Protein AF-A0A0E3LRS1-F1 (afdb_monomer_lite)

Foldseek 3Di:
DPPDDPVVVVVCVVVVHDDDDDDDPDDDVVPDDDDDDDVVLLVQLVVCVVVVDDLVVNLVVSVVVDVDHSSVSSVSSVVVVPD

Secondary structure (DSSP, 8-state):
---S-HHHHHHHHHTTPPP---S-S---TTTS---PPPHHHHHHHHHHHHTT--HHHHHHHHHHHSS--HHHHHHHHHHTT--

Radius of gyration: 14.9 Å; chains: 1; bounding box: 35×33×31 Å

Sequence (83 aa):
MATVSKSIEMFLQMQRVQLIEGDVWGHRKDINEYYAIPSSVIEKIKEMKNEGKAAEEIEKKIARESKLNPGMVAYIMNKEASF

Organism: NCBI:txid1434115

pLDDT: mean 86.53, std 12.5, range [42.72, 96.69]

InterPro domains:
  IPR012546 Domain of unknown function DUF1699 [PF08004] (40-78)
  IPR059826 DUF1699, N-terminal domain [PF28505] (2-33)

Structure (mmCIF, N/CA/C/O backbone):
data_AF-A0A0E3LRS1-F1
#
_entry.id   AF-A0A0E3LRS1-F1
#
loop_
_atom_site.group_PDB
_atom_site.id
_atom_site.type_symbol
_atom_site.label_atom_id
_atom_site.label_alt_id
_atom_site.label_comp_id
_atom_site.label_asym_id
_atom_site.label_entity_id
_atom_site.label_seq_id
_atom_site.pdbx_PDB_ins_code
_atom_site.Cartn_x
_atom_site.Cartn_y
_atom_site.Cartn_z
_atom_site.occupancy
_atom_site.B_iso_or_equiv
_atom_site.auth_seq_id
_atom_site.auth_comp_id
_atom_site.auth_asym_id
_atom_site.auth_atom_id
_atom_site.pdbx_PDB_model_num
ATOM 1 N N . MET A 1 1 ? 13.819 10.071 -3.224 1.00 47.28 1 MET A N 1
ATOM 2 C CA . MET A 1 1 ? 14.123 10.489 -4.610 1.00 47.28 1 MET A CA 1
ATOM 3 C C . MET A 1 1 ? 12.856 10.221 -5.405 1.00 47.28 1 MET A C 1
ATOM 5 O O . MET A 1 1 ? 12.527 9.059 -5.572 1.00 47.28 1 MET A O 1
ATOM 9 N N . ALA A 1 2 ? 12.073 11.246 -5.752 1.00 59.47 2 ALA A N 1
ATOM 10 C CA . ALA A 1 2 ? 10.810 11.045 -6.466 1.00 59.47 2 ALA A CA 1
ATOM 11 C C . ALA A 1 2 ? 11.122 10.722 -7.935 1.00 59.47 2 ALA A C 1
ATOM 13 O O . ALA A 1 2 ? 11.643 11.567 -8.660 1.00 59.47 2 ALA A O 1
ATOM 14 N N . THR A 1 3 ? 10.898 9.472 -8.342 1.00 73.75 3 THR A N 1
ATOM 15 C CA . THR A 1 3 ? 11.307 8.938 -9.655 1.00 73.75 3 THR A CA 1
ATOM 16 C C . THR A 1 3 ? 10.354 9.336 -10.790 1.00 73.75 3 THR A C 1
ATOM 18 O O . THR A 1 3 ? 10.662 9.115 -11.958 1.00 73.75 3 THR A O 1
ATOM 21 N N . VAL A 1 4 ? 9.206 9.938 -10.467 1.00 85.31 4 VAL A N 1
ATOM 22 C CA . VAL A 1 4 ? 8.171 10.352 -11.423 1.00 85.31 4 VAL A CA 1
ATOM 23 C C . VAL A 1 4 ? 8.081 11.877 -11.437 1.00 85.31 4 VAL A C 1
ATOM 25 O O . VAL A 1 4 ? 8.072 12.516 -10.389 1.00 85.31 4 VAL A O 1
ATOM 28 N N . SER A 1 5 ? 8.048 12.481 -12.627 1.00 92.56 5 SER A N 1
ATOM 29 C CA . SER A 1 5 ? 7.955 13.938 -12.748 1.00 92.56 5 SER A CA 1
ATOM 30 C C . SER A 1 5 ? 6.538 14.437 -12.462 1.00 92.56 5 SER A C 1
ATOM 32 O O . SER A 1 5 ? 5.549 13.766 -12.768 1.00 92.56 5 SER A O 1
ATOM 34 N N . LYS A 1 6 ? 6.425 1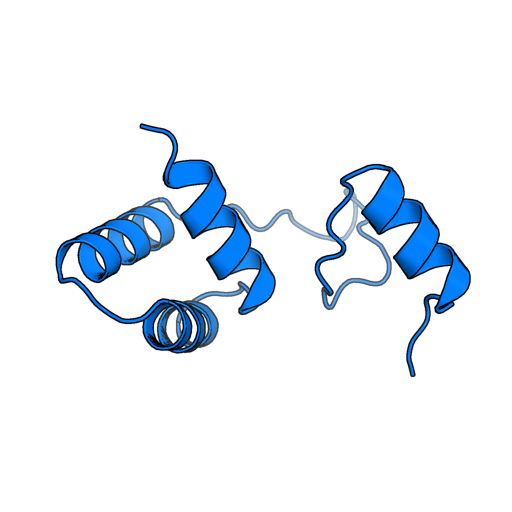5.669 -11.951 1.00 91.44 6 LYS A N 1
ATOM 35 C CA . LYS A 1 6 ? 5.122 16.251 -11.606 1.00 91.44 6 LYS A CA 1
ATOM 36 C C . LYS A 1 6 ? 4.169 16.339 -12.801 1.00 91.44 6 LYS A C 1
ATOM 38 O O . LYS A 1 6 ? 2.975 16.093 -12.660 1.00 91.44 6 LYS A O 1
ATOM 43 N N . SER A 1 7 ? 4.695 16.639 -13.987 1.00 94.50 7 SER A N 1
ATOM 44 C CA . SER A 1 7 ? 3.913 16.680 -15.227 1.00 94.50 7 SER A CA 1
ATOM 45 C C . SER A 1 7 ? 3.322 15.312 -15.586 1.00 94.50 7 SER A C 1
ATOM 47 O O . SER A 1 7 ? 2.189 15.248 -16.058 1.00 94.50 7 SER A O 1
ATOM 49 N N . ILE A 1 8 ? 4.052 14.220 -15.325 1.00 94.06 8 ILE A N 1
ATOM 50 C CA . ILE A 1 8 ? 3.554 12.854 -15.536 1.00 94.06 8 ILE A CA 1
ATOM 51 C C . ILE A 1 8 ? 2.498 12.486 -14.492 1.00 94.06 8 ILE A C 1
ATOM 53 O O . ILE A 1 8 ? 1.467 11.931 -14.864 1.00 94.06 8 ILE A O 1
ATOM 57 N N . GLU A 1 9 ? 2.689 12.845 -13.218 1.00 92.38 9 GLU A N 1
ATOM 58 C CA . GLU A 1 9 ? 1.647 12.662 -12.195 1.00 92.38 9 GLU A CA 1
ATOM 59 C C . GLU A 1 9 ? 0.334 13.346 -12.604 1.00 92.38 9 GLU A C 1
ATOM 61 O O . GLU A 1 9 ? -0.726 12.723 -12.564 1.00 92.38 9 GLU A O 1
ATOM 66 N N . MET A 1 10 ? 0.405 14.605 -13.054 1.00 93.62 10 MET A N 1
ATOM 67 C CA . MET A 1 10 ? -0.768 15.356 -13.516 1.00 93.62 10 MET A CA 1
ATOM 68 C C . MET A 1 10 ? -1.432 14.689 -14.722 1.00 93.62 10 MET A C 1
ATOM 70 O O . MET A 1 10 ? -2.656 14.572 -14.770 1.00 93.62 10 MET A O 1
ATOM 74 N N . PHE A 1 11 ? -0.637 14.231 -15.691 1.00 95.69 11 PHE A N 1
ATOM 75 C CA . PHE A 1 11 ? -1.152 13.518 -16.856 1.00 95.69 11 PHE A CA 1
ATOM 76 C C . PHE A 1 11 ? -1.919 12.251 -16.465 1.00 95.69 11 PHE A C 1
ATOM 78 O O . PHE A 1 11 ? -3.044 12.049 -16.921 1.00 95.69 11 PHE A O 1
ATOM 85 N N . LEU A 1 12 ? -1.358 11.437 -15.571 1.00 94.88 12 LEU A N 1
ATOM 86 C CA . LEU A 1 12 ? -1.998 10.212 -15.090 1.00 94.88 12 LEU A CA 1
ATOM 87 C C . LEU A 1 12 ? -3.290 10.506 -14.320 1.00 94.88 12 LEU A C 1
ATOM 89 O O . LEU A 1 12 ? -4.308 9.859 -14.566 1.00 94.88 12 LEU A O 1
ATOM 93 N N . GLN A 1 13 ? -3.296 11.540 -13.475 1.00 92.94 13 GLN A N 1
ATOM 94 C CA . GLN A 1 13 ? -4.506 11.991 -12.785 1.00 92.94 13 GLN A CA 1
ATOM 95 C C . GLN A 1 13 ? -5.616 12.405 -13.762 1.00 92.94 13 GLN A C 1
ATOM 97 O O . GLN A 1 13 ? -6.769 12.018 -13.569 1.00 92.94 13 GLN A O 1
ATOM 102 N N . MET A 1 14 ? -5.287 13.123 -14.845 1.00 95.75 14 MET A N 1
ATOM 103 C CA . MET A 1 14 ? -6.257 13.479 -15.894 1.00 95.75 14 MET A CA 1
ATOM 104 C C . MET A 1 14 ? -6.851 12.243 -16.584 1.00 95.75 14 MET A C 1
ATOM 106 O O . MET A 1 14 ? -8.024 12.248 -16.952 1.00 95.75 14 MET A O 1
ATOM 110 N N . GLN A 1 15 ? -6.073 11.165 -16.705 1.00 96.69 15 GLN A N 1
ATOM 111 C CA . GLN A 1 15 ? -6.535 9.871 -17.220 1.00 96.69 15 GLN A CA 1
ATOM 112 C C . GLN A 1 15 ? -7.246 9.010 -16.162 1.00 96.69 15 GLN A C 1
ATOM 114 O O . GLN A 1 15 ? -7.561 7.852 -16.426 1.00 96.69 15 GLN A O 1
ATOM 119 N N . ARG A 1 16 ? -7.516 9.557 -14.966 1.00 92.31 16 ARG A N 1
ATOM 120 C CA . ARG A 1 16 ? -8.099 8.840 -13.817 1.00 92.31 16 ARG A CA 1
ATOM 121 C C . ARG A 1 16 ? -7.262 7.633 -13.381 1.00 92.31 16 ARG A C 1
ATOM 123 O O . ARG A 1 16 ? -7.793 6.657 -12.855 1.00 92.31 16 ARG A O 1
ATOM 130 N N . VAL A 1 17 ? -5.949 7.709 -13.584 1.00 91.75 17 VAL A N 1
ATOM 131 C CA . VAL A 1 17 ? -4.984 6.716 -13.116 1.00 91.75 17 VAL A CA 1
ATOM 132 C C . VAL A 1 17 ? -4.422 7.182 -11.778 1.00 91.75 17 VAL A C 1
ATOM 134 O O . VAL A 1 17 ? -3.758 8.215 -11.689 1.00 91.75 17 VAL A O 1
ATOM 137 N N . GLN A 1 18 ? -4.689 6.409 -10.727 1.00 87.62 18 GLN A N 1
ATOM 138 C CA . GLN A 1 18 ? -4.107 6.634 -9.409 1.00 87.62 18 GLN A CA 1
ATOM 139 C C . GLN A 1 18 ? -2.720 5.989 -9.342 1.00 87.62 18 GLN A C 1
ATOM 141 O O . GLN A 1 18 ? -2.574 4.791 -9.581 1.00 87.62 18 GLN A O 1
ATOM 146 N N . LEU A 1 19 ? -1.712 6.781 -8.980 1.00 88.19 19 LEU A N 1
ATOM 147 C CA . LEU A 1 19 ? -0.399 6.268 -8.605 1.00 88.19 19 LEU A CA 1
ATOM 148 C C . LEU A 1 19 ? -0.409 5.890 -7.125 1.00 88.19 19 LEU A C 1
ATOM 150 O O . LEU A 1 19 ? -0.757 6.706 -6.272 1.00 88.19 19 LEU A O 1
ATOM 154 N N . ILE A 1 20 ? -0.014 4.654 -6.838 1.00 87.75 20 ILE A N 1
ATOM 155 C CA . ILE A 1 20 ? 0.222 4.156 -5.485 1.00 87.75 20 ILE A CA 1
ATOM 156 C C . ILE A 1 20 ? 1.698 3.790 -5.436 1.00 87.75 20 ILE A C 1
ATOM 158 O O . ILE A 1 20 ? 2.155 2.944 -6.205 1.00 87.75 20 ILE A O 1
ATOM 162 N N . GLU A 1 21 ? 2.447 4.474 -4.577 1.00 82.81 21 GLU A N 1
ATOM 163 C CA . GLU A 1 21 ? 3.864 4.185 -4.385 1.00 82.81 21 GLU A CA 1
ATOM 164 C C . GLU A 1 21 ? 4.032 2.768 -3.827 1.00 82.81 21 GLU A C 1
ATOM 166 O O . GLU A 1 21 ? 3.207 2.301 -3.043 1.00 82.81 21 GLU A O 1
ATOM 171 N N . GLY A 1 22 ? 5.080 2.067 -4.249 1.00 79.31 22 GLY A N 1
ATOM 172 C CA . GLY A 1 22 ? 5.408 0.730 -3.773 1.00 79.31 22 GLY A CA 1
ATOM 173 C C . GLY A 1 22 ? 6.915 0.508 -3.779 1.00 79.31 22 GLY A C 1
ATOM 174 O O . GLY A 1 22 ? 7.648 1.194 -4.486 1.00 79.31 22 GLY A O 1
ATOM 175 N N . ASP A 1 23 ? 7.369 -0.476 -3.008 1.00 67.31 23 ASP A N 1
ATOM 176 C CA . ASP A 1 23 ? 8.798 -0.667 -2.718 1.00 67.31 23 ASP A CA 1
ATOM 177 C C . ASP A 1 23 ? 9.563 -1.431 -3.813 1.00 67.31 23 ASP A C 1
ATOM 179 O O . ASP A 1 23 ? 10.774 -1.632 -3.723 1.00 67.31 23 ASP A O 1
ATOM 183 N N . VAL A 1 24 ? 8.869 -1.896 -4.856 1.00 62.97 24 VAL A N 1
ATOM 184 C CA . VAL A 1 24 ? 9.439 -2.798 -5.862 1.00 62.97 24 VAL A CA 1
ATOM 185 C C . VAL A 1 24 ? 9.753 -2.036 -7.146 1.00 62.97 24 VAL A C 1
ATOM 187 O O . VAL A 1 24 ? 8.860 -1.644 -7.890 1.00 62.97 24 VAL A O 1
ATOM 190 N N . TRP A 1 25 ? 11.045 -1.897 -7.446 1.00 64.62 25 TRP A N 1
ATOM 191 C CA . TRP A 1 25 ? 11.550 -1.302 -8.694 1.00 64.62 25 T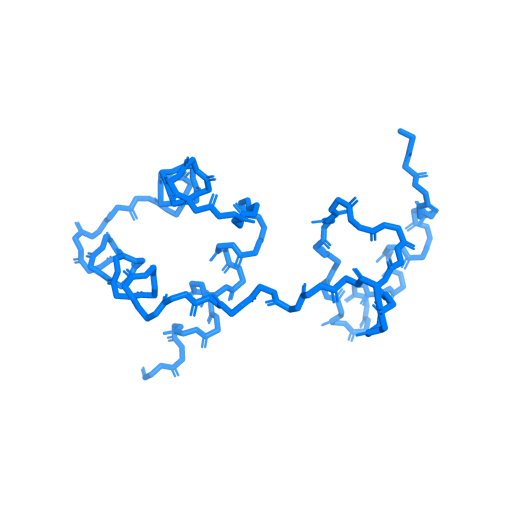RP A CA 1
ATOM 192 C C . TRP A 1 25 ? 11.329 -2.168 -9.945 1.00 64.62 25 TRP A C 1
ATOM 194 O O . TRP A 1 25 ? 11.427 -1.678 -11.067 1.00 64.62 25 TRP A O 1
ATOM 204 N N . GLY A 1 26 ? 11.025 -3.454 -9.773 1.00 67.19 26 GLY A N 1
ATOM 205 C CA . GLY A 1 26 ? 10.713 -4.365 -10.867 1.00 67.19 26 GLY A CA 1
ATOM 206 C C . GLY A 1 26 ? 10.285 -5.730 -10.344 1.00 67.19 26 GLY A C 1
ATOM 207 O O . GLY A 1 26 ? 10.996 -6.361 -9.564 1.00 67.19 26 GLY A O 1
ATOM 208 N N . HIS A 1 27 ? 9.108 -6.194 -10.759 1.00 75.25 27 HIS A N 1
ATOM 209 C CA . HIS A 1 27 ? 8.648 -7.544 -10.456 1.00 75.25 27 HIS A CA 1
ATOM 210 C C . HIS A 1 27 ? 9.080 -8.495 -11.576 1.00 75.25 27 HIS A C 1
ATOM 212 O O . HIS A 1 27 ? 8.664 -8.346 -12.725 1.00 75.25 27 HIS A O 1
ATOM 218 N N . ARG A 1 28 ? 9.907 -9.483 -11.236 1.00 82.19 28 ARG A N 1
ATOM 219 C CA . ARG A 1 28 ? 10.315 -10.567 -12.128 1.00 82.19 28 ARG A CA 1
ATOM 220 C C . ARG A 1 28 ? 9.677 -11.862 -11.652 1.00 82.19 28 ARG A C 1
ATOM 222 O O . ARG A 1 28 ? 10.011 -12.322 -10.569 1.00 82.19 28 ARG A O 1
ATOM 229 N N . LYS A 1 29 ? 8.778 -12.444 -12.451 1.00 78.75 29 LYS A N 1
ATOM 230 C CA . LYS A 1 29 ? 8.015 -13.654 -12.078 1.00 78.75 29 LYS A CA 1
ATOM 231 C C . LYS A 1 29 ? 8.898 -14.861 -11.742 1.00 78.75 29 LYS A C 1
ATOM 233 O O . LYS A 1 29 ? 8.450 -15.760 -11.047 1.00 78.75 29 LYS A O 1
ATOM 238 N N . ASP A 1 30 ? 10.119 -14.893 -12.266 1.00 82.62 30 ASP A N 1
ATOM 239 C CA . ASP A 1 30 ? 11.102 -15.956 -12.058 1.00 82.62 30 ASP A CA 1
ATOM 240 C C . ASP A 1 30 ? 11.911 -15.810 -10.758 1.00 82.62 30 ASP A C 1
ATOM 242 O O . ASP A 1 30 ? 12.564 -16.763 -10.348 1.00 82.62 30 ASP A O 1
ATOM 246 N N . ILE A 1 31 ? 11.877 -14.639 -10.109 1.00 81.62 31 ILE A N 1
ATOM 247 C CA . ILE A 1 31 ? 12.715 -14.326 -8.933 1.00 81.62 31 ILE A CA 1
ATOM 248 C C . ILE A 1 31 ? 11.882 -13.816 -7.749 1.00 81.62 31 ILE A C 1
ATOM 250 O O . ILE A 1 31 ? 12.228 -14.058 -6.597 1.00 81.62 31 ILE A O 1
ATOM 254 N N . ASN A 1 32 ? 10.779 -13.120 -8.017 1.00 79.88 32 ASN A N 1
ATOM 255 C CA . ASN A 1 32 ? 9.944 -12.486 -7.007 1.00 79.88 32 ASN A CA 1
ATOM 256 C C . ASN A 1 32 ? 8.608 -13.221 -6.913 1.00 79.88 32 ASN A C 1
ATOM 258 O O . ASN A 1 32 ? 7.834 -13.241 -7.871 1.00 79.88 32 ASN A O 1
ATOM 262 N N . GLU A 1 33 ? 8.306 -13.775 -5.743 1.00 79.94 33 GLU A N 1
ATOM 263 C CA . GLU A 1 33 ? 7.002 -14.379 -5.493 1.00 79.94 33 GLU A CA 1
ATOM 264 C C . GLU A 1 33 ? 5.898 -13.320 -5.429 1.00 79.94 33 GLU A C 1
ATOM 266 O O . GLU A 1 33 ? 6.086 -12.197 -4.946 1.00 79.94 33 GLU A O 1
ATOM 271 N N . TYR A 1 34 ? 4.712 -13.689 -5.911 1.00 82.69 34 TYR A N 1
ATOM 272 C CA . TYR A 1 34 ? 3.519 -12.885 -5.698 1.00 82.69 34 TYR A CA 1
ATOM 273 C C . TYR A 1 34 ? 3.117 -12.934 -4.229 1.00 82.69 34 TYR A C 1
ATOM 275 O O . TYR A 1 34 ? 2.950 -14.005 -3.647 1.00 82.69 34 TYR A O 1
ATOM 283 N N . TYR A 1 35 ? 2.877 -11.763 -3.648 1.00 84.38 35 TYR A N 1
ATOM 284 C CA . TYR A 1 35 ? 2.202 -11.687 -2.364 1.00 84.38 35 TYR A CA 1
ATOM 285 C C . TYR A 1 35 ? 0.691 -11.774 -2.582 1.00 84.38 35 TYR A C 1
ATOM 287 O O . TYR A 1 35 ? 0.050 -10.805 -2.991 1.00 84.38 35 TYR A O 1
ATOM 295 N N . ALA A 1 36 ? 0.125 -12.951 -2.323 1.00 89.31 36 ALA A N 1
ATOM 296 C CA . ALA A 1 36 ? -1.319 -13.110 -2.246 1.00 89.31 36 ALA A CA 1
ATOM 297 C C . ALA A 1 36 ? -1.826 -12.440 -0.964 1.00 89.31 36 ALA A C 1
ATOM 299 O O . ALA A 1 36 ? -1.401 -12.792 0.138 1.00 89.31 36 ALA A O 1
ATOM 300 N N . ILE A 1 37 ? -2.728 -11.469 -1.110 1.00 90.25 37 ILE A N 1
ATOM 301 C CA . ILE A 1 37 ? -3.343 -10.791 0.031 1.00 90.25 37 ILE A CA 1
ATOM 302 C C . ILE A 1 37 ? -4.274 -11.790 0.730 1.00 90.25 37 ILE A C 1
ATOM 304 O O . ILE A 1 37 ? -5.215 -12.267 0.093 1.00 90.25 37 ILE A O 1
ATOM 308 N N . PRO A 1 38 ? -4.042 -12.121 2.014 1.00 92.56 38 PRO A N 1
ATOM 309 C CA . PRO A 1 38 ? -4.909 -13.047 2.731 1.00 92.56 38 PRO A CA 1
ATOM 310 C C . PRO A 1 38 ? -6.328 -12.487 2.875 1.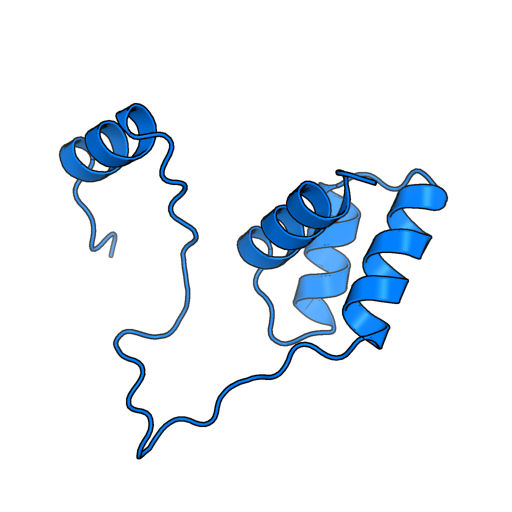00 92.56 38 PRO A C 1
ATOM 312 O O . PRO A 1 38 ? -6.495 -11.305 3.184 1.00 92.56 38 PRO A O 1
ATOM 315 N N . SER A 1 39 ? -7.349 -13.340 2.747 1.00 92.25 39 SER A N 1
ATOM 316 C CA . SER A 1 39 ? -8.757 -12.951 2.942 1.00 92.25 39 SER A CA 1
ATOM 317 C C . SER A 1 39 ? -9.002 -12.316 4.312 1.00 92.25 39 SER A C 1
ATOM 319 O O . SER A 1 39 ? -9.753 -11.352 4.415 1.00 92.25 39 SER A O 1
ATOM 321 N N . SER A 1 40 ? -8.283 -12.775 5.342 1.00 93.75 40 SER A N 1
ATOM 322 C CA . SER A 1 40 ? -8.350 -12.229 6.701 1.00 93.75 40 SER A CA 1
ATOM 323 C C . SER A 1 40 ? -7.976 -10.745 6.783 1.00 93.75 40 SER A C 1
ATOM 325 O O . SER A 1 40 ? -8.509 -10.021 7.620 1.00 93.75 40 SER A O 1
ATOM 327 N N . VAL A 1 41 ? -7.097 -10.255 5.900 1.00 94.19 41 VAL A N 1
ATOM 328 C CA . VAL A 1 41 ? -6.767 -8.823 5.817 1.00 94.19 41 VAL A CA 1
ATOM 329 C C . VAL A 1 41 ? -7.964 -8.038 5.279 1.00 94.19 41 VAL A C 1
ATOM 331 O O . VAL A 1 41 ? -8.295 -6.980 5.810 1.00 94.19 41 VAL A O 1
ATOM 334 N N . ILE A 1 42 ? -8.639 -8.571 4.257 1.00 93.00 42 ILE A N 1
ATOM 335 C CA . ILE A 1 42 ? -9.827 -7.951 3.654 1.00 93.00 42 ILE A CA 1
ATOM 336 C C . ILE A 1 42 ? -10.985 -7.932 4.659 1.00 93.00 42 ILE A C 1
ATOM 338 O O . ILE A 1 42 ? -11.633 -6.901 4.834 1.00 93.00 42 ILE A O 1
ATOM 342 N N . GLU A 1 43 ? -11.222 -9.046 5.349 1.00 94.00 43 GLU A N 1
ATOM 343 C CA . GLU A 1 43 ? -12.245 -9.166 6.393 1.00 94.00 43 GLU A CA 1
ATOM 344 C C . GLU A 1 43 ? -12.014 -8.160 7.523 1.00 94.00 43 GLU A C 1
ATOM 346 O O . GLU A 1 43 ? -12.939 -7.450 7.908 1.00 94.00 43 GLU A O 1
ATOM 351 N N . LYS A 1 44 ? -10.766 -8.008 7.977 1.00 94.62 44 LYS A N 1
ATOM 352 C CA . LYS A 1 44 ? -10.409 -7.041 9.019 1.00 94.62 44 LYS A CA 1
ATOM 353 C C . LYS A 1 44 ? -10.620 -5.588 8.588 1.00 94.62 44 LYS A C 1
ATOM 355 O O . LYS A 1 44 ? -11.093 -4.778 9.382 1.00 94.62 44 LYS A O 1
ATOM 360 N N . ILE A 1 45 ? -10.308 -5.245 7.333 1.00 94.38 45 ILE A N 1
ATOM 361 C CA . ILE A 1 45 ? -10.620 -3.917 6.775 1.00 94.38 45 ILE A CA 1
ATOM 362 C C . ILE A 1 45 ? -12.139 -3.675 6.815 1.00 94.38 45 ILE A C 1
ATOM 364 O O . ILE A 1 45 ? -12.574 -2.599 7.226 1.00 94.38 45 ILE A O 1
ATOM 368 N N . LYS A 1 46 ? -12.946 -4.671 6.418 1.00 92.75 46 LYS A N 1
ATOM 369 C CA . LYS A 1 46 ? -14.417 -4.582 6.418 1.00 92.75 46 LYS A CA 1
ATOM 370 C C . LYS A 1 46 ? -14.981 -4.426 7.829 1.00 92.75 46 LYS A C 1
ATOM 372 O O . LYS A 1 46 ? -15.809 -3.548 8.047 1.00 92.75 46 LYS A O 1
ATOM 377 N N . GLU A 1 47 ? -14.507 -5.225 8.780 1.00 94.56 47 GLU A N 1
ATOM 378 C CA . GLU A 1 47 ? -14.897 -5.144 10.191 1.00 94.56 47 GLU A CA 1
ATOM 379 C C . GLU A 1 47 ? -14.634 -3.744 10.755 1.00 94.56 47 GLU A C 1
ATOM 381 O O . GLU A 1 47 ? -15.562 -3.076 11.203 1.00 94.56 47 GLU A O 1
ATOM 386 N N . MET A 1 48 ? -13.403 -3.239 10.629 1.00 94.69 48 MET A N 1
ATOM 387 C CA . MET A 1 48 ? -13.044 -1.915 11.145 1.00 94.69 48 MET A CA 1
ATOM 388 C C . MET A 1 48 ? -13.836 -0.777 10.487 1.00 94.69 48 MET A C 1
ATOM 390 O O . MET A 1 48 ? -14.157 0.215 11.141 1.00 94.69 48 MET A O 1
ATOM 394 N N . LYS A 1 49 ? -14.163 -0.909 9.197 1.00 92.19 49 LYS A N 1
ATOM 395 C CA . LYS A 1 49 ? -15.008 0.056 8.487 1.00 92.19 49 LYS A CA 1
ATOM 396 C C . LYS A 1 49 ? -16.446 0.035 9.012 1.00 92.19 49 LYS A C 1
ATOM 398 O O . LYS A 1 49 ? -17.022 1.097 9.226 1.00 92.19 49 LYS A O 1
ATOM 403 N N . ASN A 1 50 ? -17.005 -1.151 9.251 1.00 92.75 50 ASN A N 1
ATOM 404 C CA . ASN A 1 50 ? -18.349 -1.317 9.812 1.00 92.75 50 ASN A CA 1
ATOM 405 C C . ASN A 1 50 ? -18.444 -0.818 11.262 1.00 92.75 50 ASN A C 1
ATOM 407 O O . ASN A 1 50 ? -19.483 -0.307 11.665 1.00 92.75 50 ASN A O 1
ATOM 411 N N . GLU A 1 51 ? -17.352 -0.903 12.024 1.00 94.69 51 GLU A N 1
ATOM 412 C CA . GLU A 1 51 ? -17.215 -0.284 13.349 1.00 94.69 51 GLU A CA 1
ATOM 413 C C . GLU A 1 51 ? -17.151 1.256 13.302 1.00 94.69 51 GLU A C 1
ATOM 415 O O . GLU A 1 51 ? -17.165 1.905 14.347 1.00 94.69 51 GLU A O 1
ATOM 420 N N . GLY A 1 52 ? -17.070 1.860 12.110 1.00 93.12 52 GLY A N 1
ATOM 421 C CA . GLY A 1 52 ? -17.019 3.310 11.934 1.00 93.12 52 GLY A CA 1
ATOM 422 C C . GLY A 1 52 ? -15.645 3.928 12.198 1.00 93.12 52 GLY A C 1
ATOM 423 O O . GLY A 1 52 ? -15.561 5.130 12.454 1.00 93.12 52 GLY A O 1
ATOM 424 N N . LYS A 1 53 ? -14.563 3.138 12.150 1.00 94.94 53 LYS A N 1
ATOM 425 C CA . LYS A 1 53 ? -13.203 3.666 12.328 1.00 94.94 53 LYS A CA 1
ATOM 426 C C . LYS A 1 53 ? -12.809 4.590 11.182 1.00 94.94 53 LYS A C 1
ATOM 428 O O . LYS A 1 53 ? -13.196 4.391 10.029 1.00 94.94 53 LYS A O 1
ATOM 433 N N . ALA A 1 54 ? -11.992 5.591 11.501 1.00 95.12 54 ALA A N 1
ATOM 434 C CA . ALA A 1 54 ? -11.470 6.519 10.506 1.00 95.12 54 ALA A CA 1
ATOM 435 C C . ALA A 1 54 ? -10.562 5.788 9.503 1.00 95.12 54 ALA A C 1
ATOM 437 O O . ALA A 1 54 ? -9.766 4.932 9.893 1.00 95.12 54 ALA A O 1
ATOM 438 N N . ALA A 1 55 ? -10.632 6.160 8.220 1.00 93.38 55 ALA A N 1
ATOM 439 C CA . ALA A 1 55 ? -9.842 5.524 7.1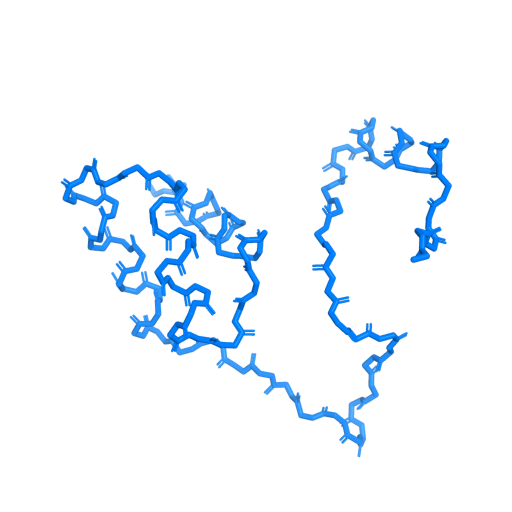60 1.00 93.38 55 ALA A CA 1
ATOM 440 C C . ALA A 1 55 ? -8.335 5.528 7.474 1.00 93.38 55 ALA A C 1
ATOM 442 O O . ALA A 1 55 ? -7.687 4.490 7.381 1.00 93.38 55 ALA A O 1
ATOM 443 N N . GLU A 1 56 ? -7.808 6.650 7.971 1.00 94.88 56 GLU A N 1
ATOM 444 C CA . GLU A 1 56 ? -6.404 6.785 8.380 1.00 94.88 56 GLU A CA 1
ATOM 445 C C . GLU A 1 56 ? -6.001 5.812 9.502 1.00 94.88 56 GLU A C 1
ATOM 447 O O . GLU A 1 56 ? -4.860 5.347 9.555 1.00 94.88 56 GLU A O 1
ATOM 452 N N . GLU A 1 57 ? -6.920 5.498 10.422 1.00 96.31 57 GLU A N 1
ATOM 453 C CA . GLU A 1 57 ? -6.681 4.526 11.493 1.00 96.31 57 GLU A CA 1
ATOM 454 C C . GLU A 1 57 ? -6.608 3.105 10.921 1.00 96.31 57 GLU A C 1
ATOM 456 O O . GLU A 1 57 ? -5.698 2.342 11.262 1.00 96.31 57 GLU A O 1
ATOM 461 N N . ILE A 1 58 ? -7.533 2.768 10.017 1.00 95.75 58 ILE A N 1
ATOM 462 C CA . ILE A 1 58 ? -7.569 1.475 9.323 1.00 95.75 58 ILE A CA 1
ATOM 463 C C . ILE A 1 58 ? -6.286 1.289 8.509 1.00 95.75 58 ILE A C 1
ATOM 465 O O . ILE A 1 58 ? -5.612 0.269 8.650 1.00 95.75 58 ILE A O 1
ATOM 469 N N . GLU A 1 59 ? -5.905 2.290 7.715 1.00 95.12 59 GLU A N 1
ATOM 470 C CA . GLU A 1 59 ? -4.681 2.295 6.914 1.00 95.12 59 GLU A CA 1
ATOM 471 C C . GLU A 1 59 ? -3.441 2.029 7.768 1.00 95.12 59 GLU A C 1
ATOM 473 O O . GLU A 1 59 ? -2.682 1.103 7.478 1.00 95.12 59 GLU A O 1
ATOM 478 N N . LYS A 1 60 ? -3.253 2.786 8.858 1.00 95.56 60 LYS A N 1
ATOM 479 C CA . LYS A 1 60 ? -2.094 2.629 9.752 1.00 95.56 60 LYS A CA 1
ATOM 480 C C . LYS A 1 60 ? -2.055 1.255 10.413 1.00 95.56 60 LYS A C 1
ATOM 482 O O . LYS A 1 60 ? -0.985 0.651 10.501 1.00 95.56 60 LYS A O 1
ATOM 487 N N . LYS A 1 61 ? -3.197 0.760 10.899 1.00 96.00 61 LYS A N 1
ATOM 488 C CA . LYS A 1 61 ? -3.256 -0.522 11.610 1.00 96.00 61 LYS A CA 1
ATOM 489 C C . LYS A 1 61 ? -2.988 -1.693 10.668 1.00 96.00 61 LYS A C 1
ATOM 491 O O . LYS A 1 61 ? -2.122 -2.514 10.958 1.00 96.00 61 LYS A O 1
ATOM 496 N N . ILE A 1 62 ? -3.667 -1.733 9.524 1.00 95.50 62 ILE A N 1
ATOM 497 C CA . ILE A 1 62 ? -3.517 -2.817 8.551 1.00 95.50 62 ILE A CA 1
ATOM 498 C C . ILE A 1 62 ? -2.132 -2.792 7.907 1.00 95.50 62 ILE A C 1
ATOM 500 O O . ILE A 1 62 ? -1.530 -3.852 7.742 1.00 95.50 62 ILE A O 1
ATOM 504 N N . ALA A 1 63 ? -1.583 -1.615 7.594 1.00 93.75 63 ALA A N 1
ATOM 505 C CA . ALA A 1 63 ? -0.235 -1.524 7.038 1.00 93.75 63 ALA A CA 1
ATOM 506 C C . ALA A 1 63 ? 0.842 -2.028 8.013 1.00 93.75 63 ALA A C 1
ATOM 508 O O . ALA A 1 63 ? 1.851 -2.581 7.592 1.00 93.75 63 ALA A O 1
ATOM 509 N N . ARG A 1 64 ? 0.619 -1.887 9.327 1.00 94.25 64 ARG A N 1
ATOM 510 C CA . ARG A 1 64 ? 1.536 -2.401 10.355 1.00 94.25 64 ARG A CA 1
ATOM 511 C C . ARG A 1 64 ? 1.473 -3.922 10.517 1.00 94.25 64 ARG A C 1
ATOM 513 O O . ARG A 1 64 ? 2.462 -4.536 10.903 1.00 94.25 64 ARG A O 1
ATOM 520 N N . GLU A 1 65 ? 0.308 -4.515 10.291 1.00 93.31 65 GLU A N 1
ATOM 521 C CA . GLU A 1 65 ? 0.046 -5.939 10.541 1.00 93.31 65 GLU A CA 1
ATOM 522 C C . GLU A 1 65 ? 0.132 -6.805 9.273 1.00 93.31 65 GLU A C 1
ATOM 524 O O . GLU A 1 65 ? 0.108 -8.032 9.357 1.00 93.31 65 GLU A O 1
ATOM 529 N N . SER A 1 66 ? 0.224 -6.184 8.097 1.00 90.81 66 SER A N 1
ATOM 530 C CA . SER A 1 66 ? 0.311 -6.848 6.795 1.00 90.81 66 SER A CA 1
ATOM 531 C C . SER A 1 66 ? 1.555 -6.394 6.026 1.00 90.81 66 SER A C 1
ATOM 533 O O . SER A 1 66 ? 2.325 -5.564 6.496 1.00 90.81 66 SER A O 1
ATOM 535 N N . LYS A 1 67 ? 1.767 -6.938 4.821 1.00 88.19 67 LYS A N 1
ATOM 536 C CA . LYS A 1 67 ? 2.819 -6.464 3.901 1.00 88.19 67 LYS A CA 1
ATOM 537 C C . LYS A 1 67 ? 2.328 -5.353 2.959 1.00 88.19 67 LYS A C 1
ATOM 539 O O . LYS A 1 67 ? 2.931 -5.129 1.914 1.00 88.19 67 LYS A O 1
ATOM 544 N N . LEU A 1 68 ? 1.197 -4.720 3.270 1.00 90.50 68 LEU A N 1
ATOM 545 C CA . LEU A 1 68 ? 0.589 -3.682 2.442 1.00 90.50 68 LEU A CA 1
ATOM 546 C C . LEU A 1 68 ? 0.992 -2.302 2.948 1.00 90.50 68 LEU A C 1
ATOM 548 O O . LEU A 1 68 ? 0.999 -2.056 4.149 1.00 90.50 68 LEU A O 1
ATOM 552 N N . ASN A 1 69 ? 1.262 -1.376 2.036 1.00 91.00 69 ASN A N 1
ATOM 553 C CA . ASN A 1 69 ? 1.416 0.024 2.411 1.00 91.00 69 ASN A CA 1
ATOM 554 C C . ASN A 1 69 ? 0.041 0.711 2.578 1.00 91.00 69 ASN A C 1
ATOM 556 O O . ASN A 1 69 ? -0.966 0.203 2.069 1.00 91.00 69 ASN A O 1
ATOM 560 N N . PRO A 1 70 ? -0.019 1.875 3.253 1.00 92.25 70 PRO A N 1
ATOM 561 C CA . PRO A 1 70 ? -1.270 2.605 3.474 1.00 92.25 70 PRO A CA 1
ATOM 562 C C . PRO A 1 70 ? -2.065 2.879 2.190 1.00 92.25 70 PRO A C 1
ATOM 564 O O . PRO A 1 70 ? -3.277 2.686 2.165 1.00 92.25 70 PRO A O 1
ATOM 567 N N . GLY A 1 71 ? -1.387 3.235 1.092 1.00 91.50 71 GLY A N 1
ATOM 568 C CA . GLY A 1 71 ? -2.038 3.510 -0.192 1.00 91.50 71 GLY A CA 1
ATOM 569 C C . GLY A 1 71 ? -2.741 2.286 -0.788 1.00 91.50 71 GLY A C 1
ATOM 570 O O . GLY A 1 71 ? -3.844 2.403 -1.322 1.00 91.50 71 GLY A O 1
ATOM 571 N N . MET A 1 72 ? -2.152 1.097 -0.642 1.00 90.75 72 MET A N 1
ATOM 572 C CA . MET A 1 72 ? -2.769 -0.156 -1.072 1.00 90.75 72 MET A CA 1
ATOM 573 C C . MET A 1 72 ? -3.957 -0.538 -0.181 1.00 90.75 72 MET A C 1
ATOM 575 O O . MET A 1 72 ? -4.971 -1.019 -0.685 1.00 90.75 72 MET A O 1
ATOM 579 N N . VAL A 1 73 ? -3.876 -0.280 1.129 1.00 93.44 73 VAL A N 1
ATOM 580 C CA . VAL A 1 73 ? -5.013 -0.475 2.047 1.00 93.44 73 VAL A CA 1
ATOM 581 C C . VAL A 1 73 ? -6.178 0.441 1.664 1.00 93.44 73 VAL A C 1
ATOM 583 O O . VAL A 1 73 ? -7.304 -0.039 1.526 1.00 93.44 73 VAL A O 1
ATOM 586 N N . ALA A 1 74 ? -5.913 1.726 1.416 1.00 92.50 74 ALA A N 1
ATOM 587 C CA . ALA A 1 74 ? -6.915 2.688 0.959 1.00 92.50 74 ALA A CA 1
ATOM 588 C C . ALA A 1 74 ? -7.562 2.257 -0.368 1.00 92.50 74 ALA A C 1
ATOM 590 O O . ALA A 1 74 ? -8.783 2.317 -0.529 1.00 92.50 74 ALA A O 1
ATOM 591 N N . TYR A 1 75 ? -6.757 1.761 -1.313 1.00 90.62 75 TYR A N 1
ATOM 592 C CA . TYR A 1 75 ? -7.254 1.232 -2.582 1.00 90.62 75 TYR A CA 1
ATOM 593 C C . TYR A 1 75 ? -8.213 0.055 -2.387 1.00 90.62 75 TYR A C 1
ATOM 595 O O . TYR A 1 75 ? -9.306 0.059 -2.952 1.00 90.62 75 TYR A O 1
ATOM 603 N N . ILE A 1 76 ? -7.836 -0.931 -1.567 1.00 91.31 76 ILE A N 1
ATOM 604 C CA . ILE A 1 76 ? -8.685 -2.093 -1.264 1.00 91.31 76 ILE A CA 1
ATOM 605 C C . ILE A 1 76 ? -9.980 -1.635 -0.596 1.00 91.31 76 ILE A C 1
ATOM 607 O O . ILE A 1 76 ? -11.058 -2.055 -1.005 1.00 91.31 76 ILE A O 1
ATOM 611 N N . MET A 1 77 ? -9.889 -0.725 0.375 1.00 90.88 77 MET A N 1
ATOM 612 C CA . MET A 1 77 ? -11.042 -0.198 1.104 1.00 90.88 77 MET A CA 1
ATOM 613 C C . MET A 1 77 ? -12.060 0.492 0.188 1.00 90.88 77 MET A C 1
ATOM 615 O O . MET A 1 77 ? -13.262 0.348 0.408 1.00 90.88 77 MET A O 1
ATOM 619 N N . ASN A 1 78 ? -11.588 1.213 -0.834 1.00 87.88 78 ASN A N 1
ATOM 620 C CA . ASN A 1 78 ? -12.427 1.902 -1.817 1.00 87.88 78 ASN A CA 1
ATOM 621 C C . ASN A 1 78 ? -12.964 0.957 -2.897 1.00 87.88 78 ASN A C 1
ATOM 623 O O . ASN A 1 78 ? -14.118 1.074 -3.305 1.00 87.88 78 ASN A O 1
ATOM 627 N N . LYS A 1 79 ? -12.152 -0.002 -3.351 1.00 82.69 79 LYS A N 1
ATOM 628 C CA . LYS A 1 79 ? -12.558 -0.984 -4.363 1.00 82.69 79 LYS A CA 1
ATOM 629 C C . LYS A 1 79 ? -13.610 -1.954 -3.828 1.00 82.69 79 LYS A C 1
ATOM 631 O O . LYS A 1 79 ? -14.589 -2.225 -4.510 1.00 82.69 79 LYS A O 1
ATOM 636 N N . GLU A 1 80 ? -13.449 -2.390 -2.583 1.00 66.38 80 GLU A N 1
ATOM 637 C CA . GLU A 1 80 ? -14.409 -3.218 -1.842 1.00 66.38 80 GLU A CA 1
ATOM 638 C C . 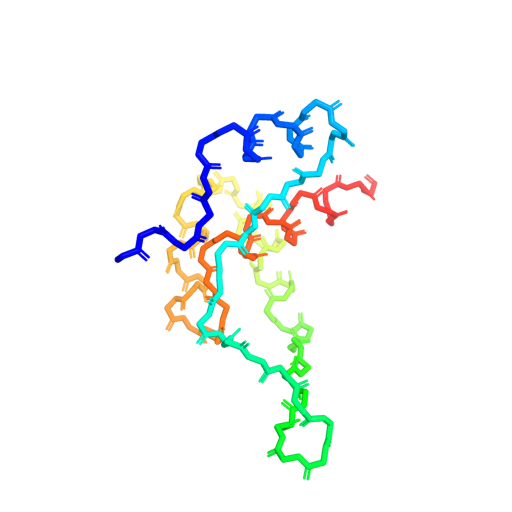GLU A 1 80 ? -15.531 -2.381 -1.189 1.00 66.38 80 GLU A C 1
ATOM 640 O O . GLU A 1 80 ? -16.356 -2.926 -0.467 1.00 66.38 80 GLU A O 1
ATOM 645 N N . ALA A 1 81 ? -15.582 -1.054 -1.390 1.00 48.44 81 ALA A N 1
ATOM 646 C CA . ALA A 1 81 ? -16.718 -0.221 -0.969 1.00 48.44 81 ALA A CA 1
ATOM 647 C C . ALA A 1 81 ? -17.883 -0.251 -1.968 1.00 48.44 81 ALA A C 1
ATOM 649 O O . ALA A 1 81 ? -18.955 0.253 -1.652 1.00 48.44 81 ALA A O 1
ATOM 650 N N . SER A 1 82 ? -17.662 -0.800 -3.164 1.00 43.50 82 SER A N 1
ATOM 651 C CA . SER A 1 82 ? -18.702 -1.008 -4.170 1.00 43.50 82 SER A CA 1
ATOM 652 C C . SER A 1 82 ? -19.339 -2.386 -3.960 1.00 43.50 82 SER A C 1
ATOM 654 O O . SER A 1 82 ? -19.069 -3.310 -4.723 1.00 43.50 82 SER A O 1
ATOM 656 N N . PHE A 1 83 ? -20.128 -2.531 -2.895 1.00 42.72 83 PHE A N 1
ATOM 657 C CA . PHE A 1 83 ? -21.108 -3.611 -2.745 1.00 42.72 83 PHE A CA 1
ATOM 658 C C . PHE A 1 83 ? -22.494 -2.992 -2.620 1.00 42.72 83 PHE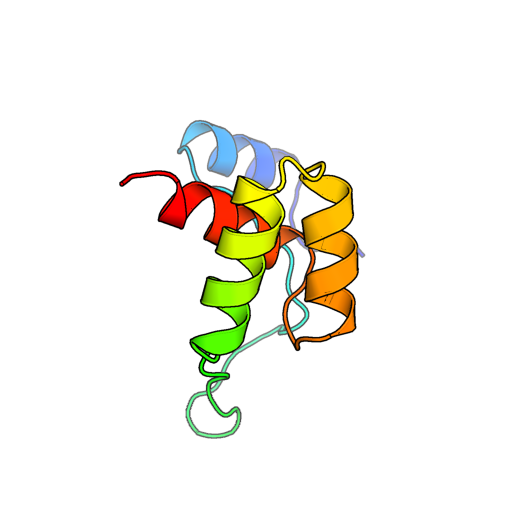 A C 1
ATOM 660 O O . PHE A 1 83 ? -22.616 -2.008 -1.855 1.00 42.72 83 PHE A O 1
#